Protein AF-A0A1Z9F746-F1 (afdb_monomer_lite)

Structure (mmCIF, N/CA/C/O backbone):
data_AF-A0A1Z9F746-F1
#
_entry.id   AF-A0A1Z9F7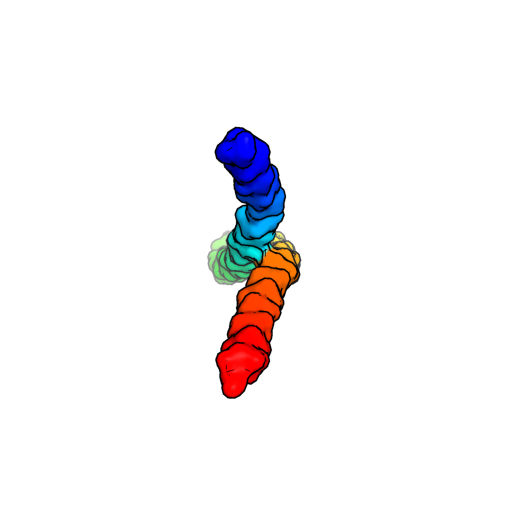46-F1
#
loop_
_atom_site.group_PDB
_atom_site.id
_atom_site.type_symbol
_atom_site.label_atom_id
_atom_site.label_alt_id
_atom_site.label_comp_id
_atom_site.label_asym_id
_atom_site.label_entity_id
_atom_site.label_seq_id
_atom_site.pdbx_PDB_ins_code
_atom_site.Cartn_x
_atom_site.Cartn_y
_atom_site.Cartn_z
_atom_site.occupancy
_atom_site.B_iso_or_equiv
_atom_site.auth_seq_id
_atom_site.auth_comp_id
_atom_site.auth_asym_id
_atom_site.auth_atom_id
_atom_site.pdbx_PDB_model_num
ATOM 1 N N . MET A 1 1 ? -19.477 13.658 43.060 1.00 53.81 1 MET A N 1
ATOM 2 C CA . MET A 1 1 ? -20.167 12.683 42.187 1.00 53.81 1 MET A CA 1
ATOM 3 C C . MET A 1 1 ? -20.051 13.056 40.712 1.00 53.81 1 MET A C 1
ATOM 5 O O . MET A 1 1 ? -19.664 12.184 39.952 1.00 53.81 1 MET A O 1
ATOM 9 N N . GLU A 1 2 ? -20.277 14.311 40.293 1.00 56.12 2 GLU A N 1
ATOM 10 C CA . GLU A 1 2 ? -20.017 14.731 38.893 1.00 56.12 2 GLU A CA 1
ATOM 11 C C . GLU A 1 2 ? -18.544 14.576 38.469 1.00 56.12 2 GLU A C 1
ATOM 13 O O . GLU A 1 2 ? -18.271 14.105 37.370 1.00 56.12 2 GLU A O 1
ATOM 18 N N . SER A 1 3 ? -17.592 14.851 39.365 1.00 72.56 3 SER A N 1
ATOM 19 C CA . SER A 1 3 ? -16.154 14.730 39.078 1.00 72.56 3 SER A CA 1
ATOM 20 C C . SER A 1 3 ? -15.679 13.293 38.831 1.00 72.56 3 SER A C 1
ATOM 22 O O . SER A 1 3 ? -14.884 13.057 37.929 1.00 72.56 3 SER A O 1
ATOM 24 N N . GLU A 1 4 ? -16.161 12.313 39.599 1.00 77.25 4 GLU A N 1
ATOM 25 C CA . GLU A 1 4 ? -15.785 10.902 3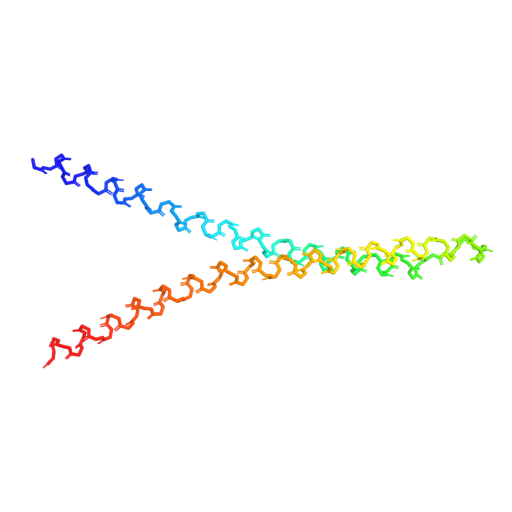9.412 1.00 77.25 4 GLU A CA 1
ATOM 26 C C . GLU A 1 4 ? -16.344 10.335 38.106 1.00 77.25 4 GLU A C 1
ATOM 28 O O . GLU A 1 4 ? -15.674 9.557 37.428 1.00 77.25 4 GLU A O 1
ATOM 33 N N . PHE A 1 5 ? -17.548 10.766 37.720 1.00 75.50 5 PHE A N 1
ATOM 34 C CA . PHE A 1 5 ? -18.155 10.377 36.455 1.00 75.50 5 PHE A CA 1
ATOM 35 C C . PHE A 1 5 ? -17.407 10.984 35.260 1.00 75.50 5 PHE A C 1
ATOM 37 O O . PHE A 1 5 ? -17.113 10.272 34.300 1.00 75.50 5 PHE A O 1
ATOM 44 N N . GLU A 1 6 ? -17.025 12.263 35.324 1.00 82.19 6 GLU A N 1
ATOM 45 C CA . GLU A 1 6 ? -16.202 12.892 34.283 1.00 82.19 6 GLU A CA 1
ATOM 46 C C . GLU A 1 6 ? -14.826 12.231 34.143 1.00 82.19 6 GLU A C 1
ATOM 48 O O . GLU A 1 6 ? -14.368 12.006 33.020 1.00 82.19 6 GLU A O 1
ATOM 53 N N . ILE A 1 7 ? -14.193 11.855 35.259 1.00 84.88 7 ILE A N 1
ATOM 54 C CA . ILE A 1 7 ? -12.918 11.127 35.260 1.00 84.88 7 ILE A CA 1
ATOM 55 C C . ILE A 1 7 ? -13.086 9.745 34.613 1.00 84.88 7 ILE A C 1
ATOM 57 O O . ILE A 1 7 ? -12.301 9.384 33.736 1.00 84.88 7 ILE A O 1
ATOM 61 N N . ALA A 1 8 ? -14.137 8.999 34.965 1.00 79.06 8 ALA A N 1
ATOM 62 C CA . ALA A 1 8 ? -14.418 7.690 34.374 1.00 79.06 8 ALA A CA 1
ATOM 63 C C . ALA A 1 8 ? -14.712 7.781 32.864 1.00 79.06 8 ALA A C 1
ATOM 65 O O . ALA A 1 8 ? -14.227 6.964 32.077 1.00 79.06 8 ALA A O 1
ATOM 66 N N . VAL A 1 9 ? -15.455 8.802 32.424 1.00 78.12 9 VAL A N 1
ATOM 67 C CA . VAL A 1 9 ? -15.724 9.052 30.999 1.00 78.12 9 VAL A CA 1
ATOM 68 C C . VAL A 1 9 ? -14.445 9.442 30.256 1.00 78.12 9 VAL A C 1
ATOM 70 O O . VAL A 1 9 ? -14.209 8.945 29.152 1.00 78.12 9 VAL A O 1
ATOM 73 N N . GLN A 1 10 ? -13.585 10.278 30.846 1.00 79.75 10 GLN A N 1
ATOM 74 C CA . GLN A 1 10 ? -12.281 10.606 30.265 1.00 79.75 10 GLN A CA 1
ATOM 75 C C . GLN A 1 10 ? -11.358 9.386 30.183 1.00 79.75 10 GLN A C 1
ATOM 77 O O . GLN A 1 10 ? -10.656 9.233 29.184 1.00 79.75 10 GLN A O 1
ATOM 82 N N . GLU A 1 11 ? -11.392 8.484 31.165 1.00 75.88 11 GLU A N 1
ATOM 83 C CA . GLU A 1 11 ? -10.607 7.247 31.151 1.00 75.88 11 GLU A CA 1
ATOM 84 C C . GLU A 1 11 ? -11.085 6.270 30.062 1.00 75.88 11 GLU A C 1
ATOM 86 O O . GLU A 1 11 ? -10.282 5.656 29.357 1.00 75.88 11 GLU A O 1
ATOM 91 N N . ILE A 1 12 ? -12.399 6.155 29.849 1.00 68.25 12 ILE A N 1
ATOM 92 C CA . ILE A 1 12 ? -12.959 5.344 28.755 1.00 68.25 12 ILE A CA 1
ATOM 93 C C . ILE A 1 12 ? -12.617 5.967 27.394 1.00 68.25 12 ILE A C 1
ATOM 95 O O . ILE A 1 12 ? -12.240 5.266 26.445 1.00 68.25 12 ILE A O 1
ATOM 99 N N . LYS A 1 13 ? -12.699 7.297 27.288 1.00 64.50 13 LYS A N 1
ATOM 100 C CA . LYS A 1 13 ? -12.355 8.030 26.066 1.00 64.50 13 LYS A CA 1
ATOM 101 C C . LYS A 1 13 ? -10.860 7.930 25.748 1.00 64.50 13 LYS A C 1
ATOM 103 O O . LYS A 1 13 ? -10.510 7.766 24.584 1.00 64.50 13 LYS A O 1
ATOM 108 N N . SER A 1 14 ? -9.984 7.935 26.754 1.00 59.97 14 SER A N 1
ATOM 109 C CA . SER A 1 14 ? -8.541 7.738 26.563 1.00 59.97 14 SER A CA 1
ATOM 110 C C . SER A 1 14 ? -8.200 6.289 26.183 1.00 59.97 14 SER A C 1
ATOM 112 O O . SER A 1 14 ? -7.375 6.063 25.296 1.00 59.97 14 SER A O 1
ATOM 114 N N . LYS A 1 15 ? -8.917 5.294 26.729 1.00 59.41 15 LYS A N 1
ATOM 115 C CA . LYS A 1 15 ? -8.814 3.879 26.309 1.00 59.41 15 LYS A CA 1
ATOM 116 C C . LYS A 1 15 ? -9.340 3.617 24.888 1.00 59.41 15 LYS A C 1
ATOM 118 O O . LYS A 1 15 ? -8.920 2.651 24.245 1.00 59.41 15 LYS A O 1
ATOM 123 N N . THR A 1 16 ? -10.178 4.504 24.345 1.00 58.06 16 THR A N 1
ATOM 124 C CA . THR A 1 16 ? -10.665 4.460 22.948 1.00 58.06 16 THR A CA 1
ATOM 125 C C . THR A 1 16 ? -9.566 4.774 21.911 1.00 58.06 16 THR A C 1
ATOM 127 O O . THR A 1 16 ? -9.772 4.570 20.715 1.00 58.06 16 THR A O 1
ATOM 130 N N . GLY A 1 17 ? -8.355 5.159 22.334 1.00 57.53 17 GLY A N 1
ATOM 131 C CA . GLY A 1 17 ? -7.210 5.383 21.437 1.00 57.53 17 GLY A CA 1
ATOM 132 C C . GLY A 1 17 ? -6.752 4.151 20.638 1.00 57.53 17 GLY A C 1
ATOM 133 O O . GLY A 1 17 ? -6.106 4.294 19.600 1.00 57.53 17 GLY A O 1
ATOM 134 N N . SER A 1 18 ? -7.118 2.930 21.053 1.00 61.31 18 SER A N 1
ATOM 135 C CA . SER A 1 18 ? -6.826 1.714 20.269 1.00 61.31 18 SER A CA 1
ATOM 136 C C . SER A 1 18 ? -7.505 1.719 18.893 1.00 61.31 18 SER A C 1
ATOM 138 O O . SER A 1 18 ? -6.919 1.262 17.916 1.00 61.31 18 SER A O 1
ATOM 140 N N . ASN A 1 19 ? -8.698 2.312 18.792 1.00 68.44 19 ASN A N 1
ATOM 141 C CA . ASN A 1 19 ? -9.489 2.327 17.562 1.00 68.44 19 ASN A CA 1
ATOM 142 C C . ASN A 1 19 ? -8.896 3.274 16.501 1.00 68.44 19 ASN A C 1
ATOM 144 O O . ASN A 1 19 ? -8.980 3.013 15.303 1.00 68.44 19 ASN A O 1
ATOM 148 N N . GLU A 1 20 ? -8.268 4.366 16.941 1.00 77.94 20 GLU A N 1
ATOM 149 C CA . GLU A 1 20 ? -7.593 5.315 16.054 1.00 77.94 20 GLU A CA 1
ATOM 150 C C . GLU A 1 20 ? -6.280 4.739 15.515 1.00 77.94 20 GLU A C 1
ATOM 152 O O . GLU A 1 20 ? -6.001 4.840 14.321 1.00 77.94 20 GLU A O 1
ATOM 157 N N . ARG A 1 21 ? -5.524 4.031 16.362 1.00 80.88 21 ARG A N 1
ATOM 158 C CA . ARG A 1 21 ? -4.302 3.332 15.944 1.00 80.88 21 ARG A CA 1
ATOM 159 C C . ARG A 1 21 ? -4.589 2.228 14.926 1.00 80.88 21 ARG A C 1
ATOM 161 O O . ARG A 1 21 ? -3.902 2.172 13.911 1.00 80.88 21 ARG A O 1
ATOM 168 N N . ASP A 1 22 ? -5.623 1.412 15.146 1.00 84.69 22 ASP A N 1
ATOM 169 C CA . ASP A 1 22 ? -6.050 0.371 14.195 1.00 84.69 22 ASP A CA 1
ATOM 170 C C . ASP A 1 22 ? -6.355 0.971 12.807 1.00 84.69 22 ASP A C 1
ATOM 172 O O . ASP A 1 22 ? -5.938 0.434 11.779 1.00 84.69 22 ASP A O 1
ATOM 176 N N . ARG A 1 23 ? -7.023 2.132 12.774 1.00 85.88 23 ARG A N 1
ATOM 177 C CA . ARG A 1 23 ? -7.347 2.858 11.537 1.00 85.88 23 ARG A CA 1
ATOM 178 C C . ARG A 1 23 ? -6.110 3.406 10.827 1.00 85.88 23 ARG A C 1
ATOM 180 O O . ARG A 1 23 ? -6.046 3.373 9.601 1.00 85.88 23 ARG A O 1
ATOM 187 N N . ILE A 1 24 ? -5.135 3.915 11.577 1.00 90.56 24 ILE A N 1
ATOM 188 C CA . ILE A 1 24 ? -3.874 4.400 11.006 1.00 90.56 24 ILE A CA 1
ATOM 189 C C . ILE A 1 24 ? -3.139 3.246 10.316 1.00 90.56 24 ILE A C 1
ATOM 191 O O . ILE A 1 24 ? -2.716 3.399 9.172 1.00 90.56 24 ILE A O 1
ATOM 195 N N . TYR A 1 25 ? -3.039 2.078 10.957 1.00 91.25 25 TYR A N 1
ATOM 196 C CA . TYR A 1 25 ? -2.386 0.918 10.344 1.00 91.25 25 TYR A CA 1
ATOM 197 C C . TYR A 1 25 ? -3.148 0.367 9.132 1.00 91.25 25 TYR A C 1
ATOM 199 O O . TYR A 1 25 ? -2.511 -0.068 8.174 1.00 91.25 25 TYR A O 1
ATOM 207 N N . GLU A 1 26 ? -4.483 0.432 9.129 1.00 93.06 26 GLU A N 1
ATOM 208 C CA . GLU A 1 26 ? -5.304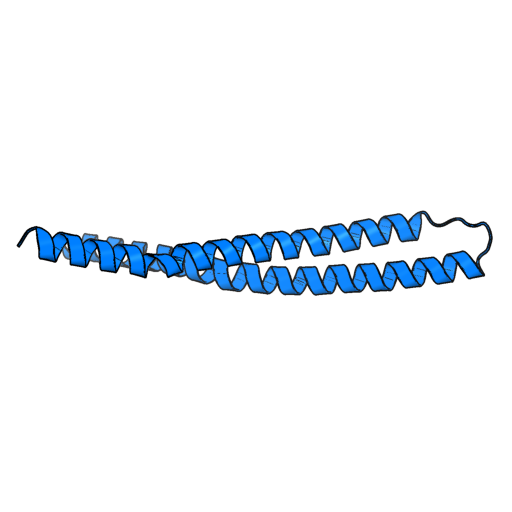 0.125 7.950 1.00 93.06 26 GLU A CA 1
ATOM 209 C C . GLU A 1 26 ? -4.914 1.025 6.761 1.00 93.06 26 GLU A C 1
ATOM 211 O O . GLU A 1 26 ? -4.601 0.526 5.680 1.00 93.06 26 GLU A O 1
ATOM 216 N N . ILE A 1 27 ? -4.863 2.346 6.968 1.00 94.44 27 ILE A N 1
ATOM 217 C CA . ILE A 1 27 ? -4.522 3.316 5.914 1.00 94.44 27 ILE A CA 1
ATOM 218 C C . ILE A 1 27 ? -3.075 3.141 5.448 1.00 94.44 27 ILE A C 1
ATOM 220 O O . ILE A 1 27 ? -2.821 3.139 4.246 1.00 94.44 27 ILE A O 1
ATOM 224 N N . ILE A 1 28 ? -2.132 2.957 6.375 1.00 95.81 28 ILE A N 1
ATOM 225 C CA . ILE A 1 28 ? -0.726 2.706 6.035 1.00 95.81 28 ILE A CA 1
ATOM 226 C C . ILE A 1 28 ? -0.607 1.433 5.194 1.00 95.81 28 ILE A C 1
ATOM 228 O O . ILE A 1 28 ? 0.045 1.460 4.154 1.00 95.81 28 ILE A O 1
ATOM 232 N N . GLY A 1 29 ? -1.263 0.340 5.594 1.00 94.75 29 GLY A N 1
ATOM 233 C CA . GLY A 1 29 ? -1.270 -0.906 4.826 1.00 94.75 29 GLY A CA 1
ATOM 234 C C . GLY A 1 29 ? -1.812 -0.709 3.412 1.00 94.75 29 GLY A C 1
ATOM 235 O O . GLY A 1 29 ? -1.213 -1.184 2.451 1.00 94.75 29 GLY A O 1
ATOM 236 N N . LEU A 1 30 ? -2.891 0.065 3.272 1.00 96.56 30 LEU A N 1
ATOM 237 C CA . LEU A 1 30 ? -3.476 0.404 1.976 1.00 96.56 30 LEU A CA 1
ATOM 238 C C . LEU A 1 30 ? -2.511 1.230 1.110 1.00 96.56 30 LEU A C 1
ATOM 240 O O . LEU A 1 30 ? -2.322 0.920 -0.064 1.00 96.56 30 LEU A O 1
ATOM 244 N N . ILE A 1 31 ? -1.857 2.242 1.683 1.00 97.88 31 ILE A N 1
ATOM 245 C CA . ILE A 1 31 ? -0.861 3.058 0.974 1.00 97.88 31 ILE A CA 1
ATOM 246 C C . ILE A 1 31 ? 0.318 2.193 0.520 1.00 97.88 31 ILE A C 1
ATOM 248 O O . ILE A 1 31 ? 0.749 2.315 -0.622 1.00 97.88 31 ILE A O 1
ATOM 252 N N . VAL A 1 32 ? 0.819 1.298 1.373 1.00 97.62 32 VAL A N 1
ATOM 253 C CA . VAL A 1 32 ? 1.928 0.392 1.031 1.00 97.62 32 VAL A CA 1
ATOM 254 C C . VAL A 1 32 ? 1.515 -0.601 -0.061 1.00 97.62 32 VAL A C 1
ATOM 256 O O . VAL A 1 32 ? 2.279 -0.818 -1.000 1.00 97.62 32 VAL A O 1
ATOM 259 N N . LEU A 1 33 ? 0.298 -1.154 0.012 1.00 97.44 33 LEU A N 1
ATOM 260 C CA . LEU A 1 33 ? -0.267 -2.056 -0.997 1.00 97.44 33 LEU A CA 1
ATOM 261 C C . LEU A 1 33 ? -0.261 -1.402 -2.384 1.00 97.44 33 LEU A C 1
ATOM 263 O O . LEU A 1 33 ? 0.330 -1.937 -3.327 1.00 97.44 33 LEU A O 1
ATOM 267 N N . PHE A 1 34 ? -0.902 -0.238 -2.502 1.00 98.12 34 PHE A N 1
ATOM 268 C CA . PHE A 1 34 ? -1.013 0.461 -3.780 1.00 98.12 34 PHE A CA 1
ATOM 269 C C . PHE A 1 34 ? 0.313 1.085 -4.211 1.00 98.12 34 PHE A C 1
ATOM 271 O O . PHE A 1 34 ? 0.641 1.042 -5.392 1.00 98.12 34 PHE A O 1
ATOM 278 N N . GLY A 1 35 ? 1.112 1.594 -3.274 1.00 97.75 35 GLY A N 1
ATOM 279 C CA . GLY A 1 35 ? 2.444 2.124 -3.549 1.00 97.75 35 GLY A CA 1
ATOM 280 C C . GLY A 1 35 ? 3.372 1.071 -4.153 1.00 97.75 35 GLY A C 1
ATOM 281 O O . GLY A 1 35 ? 4.006 1.332 -5.173 1.00 97.75 35 GLY A O 1
ATOM 282 N N . GLY A 1 36 ? 3.394 -0.143 -3.592 1.00 96.75 36 GLY A N 1
ATOM 283 C CA . GLY A 1 36 ? 4.159 -1.263 -4.145 1.00 96.75 36 GLY A CA 1
ATOM 284 C C . GLY A 1 36 ? 3.677 -1.680 -5.539 1.00 96.75 36 GLY A C 1
ATOM 285 O O . GLY A 1 36 ? 4.493 -1.873 -6.440 1.00 96.75 36 GLY A O 1
ATOM 286 N N . ALA A 1 37 ? 2.358 -1.743 -5.750 1.00 97.69 37 ALA A N 1
ATOM 287 C CA . ALA A 1 37 ? 1.777 -2.087 -7.050 1.00 97.69 37 ALA A CA 1
ATOM 288 C C . ALA A 1 37 ? 2.096 -1.039 -8.131 1.00 97.69 37 ALA A C 1
ATOM 290 O O . ALA A 1 37 ? 2.478 -1.393 -9.246 1.00 97.69 37 ALA A O 1
ATOM 291 N N . ILE A 1 38 ? 1.988 0.251 -7.795 1.00 97.94 38 ILE A N 1
ATOM 292 C CA . ILE A 1 38 ? 2.348 1.356 -8.692 1.00 97.94 38 ILE A CA 1
ATOM 293 C C . ILE A 1 38 ? 3.844 1.309 -9.006 1.00 97.94 38 ILE A C 1
ATOM 295 O O . ILE A 1 38 ? 4.218 1.423 -10.169 1.00 97.94 38 ILE A O 1
ATOM 299 N N . CYS A 1 39 ? 4.696 1.091 -8.002 1.00 96.88 39 CYS A N 1
ATOM 300 C CA . CYS A 1 39 ? 6.138 0.965 -8.198 1.00 96.88 39 CYS A CA 1
ATOM 301 C C . CYS A 1 39 ? 6.480 -0.173 -9.174 1.00 96.88 39 CYS A C 1
ATOM 303 O O . CYS A 1 39 ? 7.262 0.035 -10.100 1.00 96.88 39 CYS A O 1
ATOM 305 N N . ALA A 1 40 ? 5.831 -1.334 -9.038 1.00 96.25 40 ALA A N 1
ATOM 306 C CA . ALA A 1 40 ? 6.023 -2.456 -9.953 1.00 96.25 40 ALA A CA 1
ATOM 307 C C . ALA A 1 40 ? 5.573 -2.146 -11.390 1.00 96.25 40 ALA A C 1
ATOM 309 O O . ALA A 1 40 ? 6.278 -2.482 -12.342 1.00 96.25 40 ALA A O 1
ATOM 310 N N . LEU A 1 41 ? 4.433 -1.469 -11.559 1.00 96.62 41 LEU A N 1
ATOM 311 C CA . LEU A 1 41 ? 3.955 -1.044 -12.879 1.00 96.62 41 LEU A CA 1
ATOM 312 C C . LEU A 1 41 ? 4.894 -0.029 -13.532 1.00 96.62 41 LEU A C 1
ATOM 314 O O . LEU A 1 41 ? 5.200 -0.155 -14.715 1.00 96.62 41 LEU A O 1
ATOM 318 N N . VAL A 1 42 ? 5.370 0.957 -12.770 1.00 96.88 42 VAL A N 1
ATOM 319 C CA . VAL A 1 42 ? 6.333 1.946 -13.268 1.00 96.88 42 VAL A CA 1
ATOM 320 C C . VAL A 1 42 ? 7.618 1.251 -13.707 1.00 96.88 42 VAL A C 1
ATOM 322 O O . VAL A 1 42 ? 8.071 1.492 -14.821 1.00 96.88 42 VAL A O 1
ATOM 325 N N . ALA A 1 43 ? 8.160 0.343 -12.892 1.00 95.31 43 ALA A N 1
ATOM 326 C CA . ALA A 1 43 ? 9.354 -0.420 -13.245 1.00 95.31 43 ALA A CA 1
ATOM 327 C C . ALA A 1 43 ? 9.163 -1.222 -14.545 1.00 95.31 43 ALA A C 1
ATOM 329 O O . ALA A 1 43 ? 10.038 -1.198 -15.405 1.00 95.31 43 ALA A O 1
ATOM 330 N N . TYR A 1 44 ? 8.001 -1.857 -14.740 1.00 94.06 44 TYR A N 1
ATOM 331 C CA . TYR A 1 44 ? 7.681 -2.570 -15.981 1.00 94.06 44 TYR A CA 1
ATOM 332 C C . TYR A 1 44 ? 7.681 -1.654 -17.214 1.00 94.06 44 TYR A C 1
ATOM 334 O O . TYR A 1 44 ? 8.302 -1.980 -18.227 1.00 94.06 44 TYR A O 1
ATOM 342 N N . PHE A 1 45 ? 7.018 -0.496 -17.138 1.00 95.25 45 PHE A N 1
ATOM 343 C CA . PHE A 1 45 ? 6.982 0.446 -18.260 1.00 95.25 45 PHE A CA 1
ATOM 344 C C . PHE A 1 45 ? 8.362 1.032 -18.567 1.00 95.25 45 PHE A C 1
ATOM 346 O O . PHE A 1 45 ? 8.724 1.143 -19.737 1.00 95.25 45 PHE A O 1
ATOM 353 N N . VAL A 1 46 ? 9.143 1.363 -17.535 1.00 93.88 46 VAL A N 1
ATOM 354 C CA . VAL A 1 46 ? 10.509 1.876 -17.704 1.00 93.88 46 VAL A CA 1
ATOM 355 C C . VAL A 1 46 ? 11.398 0.809 -18.344 1.00 93.88 46 VAL A C 1
ATOM 357 O O . VAL A 1 46 ? 12.036 1.097 -19.355 1.00 93.88 46 VAL A O 1
ATOM 360 N N . ALA A 1 47 ? 11.353 -0.435 -17.858 1.00 91.88 47 ALA A N 1
ATOM 361 C CA . ALA A 1 47 ? 12.085 -1.563 -18.438 1.00 91.88 47 ALA A CA 1
ATOM 362 C C . ALA A 1 47 ? 11.761 -1.796 -19.922 1.00 91.88 47 ALA A C 1
ATOM 364 O O . ALA A 1 47 ? 12.643 -2.173 -20.691 1.00 91.88 47 ALA A O 1
ATOM 365 N N . GLY A 1 48 ? 10.501 -1.591 -20.322 1.00 88.50 48 GLY A N 1
ATOM 366 C CA . GLY A 1 48 ? 10.053 -1.725 -21.710 1.00 88.50 48 GLY A CA 1
ATOM 367 C C . GLY A 1 48 ? 10.435 -0.551 -22.616 1.00 88.50 48 GLY A C 1
ATOM 368 O O . GLY A 1 48 ? 10.427 -0.701 -23.834 1.00 88.50 48 GLY A O 1
ATOM 369 N N . SER A 1 49 ? 10.764 0.608 -22.040 1.00 90.31 49 SER A N 1
ATOM 370 C CA . SER A 1 49 ? 11.169 1.807 -22.787 1.00 90.31 49 SER A CA 1
ATOM 371 C C . SER A 1 49 ? 12.673 1.895 -23.069 1.00 90.31 49 SER A C 1
ATOM 373 O O . SER A 1 49 ? 13.088 2.789 -23.809 1.00 90.31 49 SER A O 1
ATOM 375 N N . GLN A 1 50 ? 13.479 0.982 -22.512 1.00 88.25 50 GLN A N 1
ATOM 376 C CA . GLN A 1 50 ? 14.932 0.998 -22.691 1.00 88.25 50 GLN A CA 1
ATOM 377 C C . GLN A 1 50 ? 15.315 0.747 -24.151 1.00 88.25 50 GLN A C 1
ATOM 379 O O . GLN A 1 50 ? 14.872 -0.214 -24.779 1.00 88.25 50 GLN A O 1
ATOM 384 N N . ASN A 1 51 ? 16.138 1.648 -24.686 1.00 86.88 51 ASN A N 1
ATOM 385 C CA . ASN A 1 51 ? 16.645 1.594 -26.051 1.00 86.88 51 ASN A CA 1
ATOM 386 C C . ASN A 1 51 ? 17.948 2.400 -26.145 1.00 86.88 51 ASN A C 1
ATOM 388 O O . ASN A 1 51 ? 17.974 3.518 -26.664 1.00 86.88 51 ASN A O 1
ATOM 392 N N . SER A 1 52 ? 19.032 1.850 -25.598 1.00 84.94 52 SER A N 1
ATOM 393 C CA . SER A 1 52 ? 20.362 2.470 -25.649 1.00 84.94 52 SER A CA 1
ATOM 394 C C . SER A 1 52 ? 21.089 2.226 -26.979 1.00 84.94 52 SER A C 1
ATOM 396 O O . SER A 1 52 ? 22.139 2.818 -27.232 1.00 84.94 52 SER A O 1
ATOM 398 N N . GLY A 1 53 ? 20.559 1.346 -27.840 1.00 87.31 53 GLY A N 1
ATOM 399 C CA . GLY A 1 53 ? 21.220 0.899 -29.071 1.00 87.31 53 GLY A CA 1
ATOM 400 C C . GLY A 1 53 ? 22.342 -0.120 -28.831 1.00 87.31 53 GLY A C 1
ATOM 401 O O . GLY A 1 53 ? 22.983 -0.563 -29.785 1.00 87.31 53 GLY A O 1
ATOM 402 N N . ASN A 1 54 ? 22.571 -0.519 -27.576 1.00 91.06 54 ASN A N 1
ATOM 403 C CA . ASN A 1 54 ? 23.502 -1.567 -27.189 1.00 91.06 54 ASN A CA 1
ATOM 404 C C . ASN A 1 54 ? 22.772 -2.639 -26.374 1.00 91.06 54 ASN A C 1
ATOM 406 O O . ASN A 1 54 ? 22.475 -2.454 -25.194 1.00 91.06 54 ASN A O 1
ATOM 410 N N . ALA A 1 55 ? 22.598 -3.813 -26.981 1.00 88.06 55 ALA A N 1
ATOM 411 C CA . ALA A 1 55 ? 21.888 -4.926 -26.365 1.00 88.06 55 ALA A CA 1
ATOM 412 C C . ALA A 1 55 ? 22.474 -5.359 -25.008 1.00 88.06 55 ALA A C 1
ATOM 414 O O . ALA A 1 55 ? 21.728 -5.800 -24.140 1.00 88.06 55 ALA A O 1
ATOM 415 N N . ALA A 1 56 ? 23.790 -5.255 -24.790 1.00 90.12 56 ALA A N 1
ATOM 416 C CA . ALA A 1 56 ? 24.386 -5.637 -23.508 1.00 90.12 56 ALA A CA 1
ATOM 417 C C . ALA A 1 56 ? 23.967 -4.688 -22.371 1.00 90.12 56 ALA A C 1
ATOM 419 O O . ALA A 1 56 ? 23.732 -5.142 -21.253 1.00 90.12 56 ALA A O 1
ATOM 420 N N . ILE A 1 57 ? 23.845 -3.392 -22.673 1.00 90.25 57 ILE A N 1
ATOM 421 C CA . ILE A 1 57 ? 23.402 -2.367 -21.719 1.00 90.25 57 ILE A CA 1
ATOM 422 C C . ILE A 1 57 ? 21.897 -2.506 -21.479 1.00 90.25 57 ILE A C 1
ATOM 424 O O . ILE A 1 57 ? 21.477 -2.584 -20.328 1.00 90.25 57 ILE A O 1
ATOM 428 N N . ASP A 1 58 ? 21.108 -2.659 -22.546 1.00 89.25 58 ASP A N 1
ATOM 429 C CA . ASP A 1 58 ? 19.650 -2.807 -22.447 1.00 89.25 58 ASP A CA 1
ATOM 430 C C . ASP A 1 58 ? 19.256 -4.016 -21.579 1.00 89.25 58 ASP A C 1
ATOM 432 O O . ASP A 1 58 ? 18.358 -3.925 -20.744 1.00 89.25 58 ASP A O 1
ATOM 436 N N . ASN A 1 59 ? 19.961 -5.147 -21.719 1.00 89.69 59 ASN A N 1
ATOM 437 C CA . ASN A 1 59 ? 19.719 -6.334 -20.894 1.00 89.69 59 ASN A CA 1
ATOM 438 C C . ASN A 1 59 ? 20.058 -6.111 -19.413 1.00 89.69 59 ASN A C 1
ATOM 440 O O . ASN A 1 59 ? 19.360 -6.632 -18.542 1.00 89.69 59 ASN A O 1
ATOM 444 N N . LEU A 1 60 ? 21.132 -5.374 -19.114 1.00 91.88 60 LEU A N 1
ATOM 445 C CA . LEU A 1 60 ? 21.505 -5.067 -17.735 1.00 91.88 60 LEU A CA 1
ATOM 446 C C . LEU A 1 60 ? 20.424 -4.210 -17.068 1.00 91.88 60 LEU A C 1
ATOM 448 O O . LEU A 1 60 ? 19.895 -4.601 -16.029 1.00 91.88 60 LEU A O 1
ATOM 452 N N . GLU A 1 61 ? 20.041 -3.104 -17.704 1.00 91.69 61 GLU A N 1
ATOM 453 C CA . GLU A 1 61 ? 19.022 -2.194 -17.179 1.00 91.69 61 GLU A CA 1
ATOM 454 C C . GLU A 1 61 ? 17.660 -2.890 -17.039 1.00 91.69 61 GLU A C 1
ATOM 456 O O . GLU A 1 61 ? 16.962 -2.714 -16.040 1.00 91.69 61 GLU A O 1
ATOM 461 N N . HIS A 1 62 ? 17.287 -3.744 -17.997 1.00 92.00 62 HIS A N 1
ATOM 462 C CA . HIS A 1 62 ? 16.051 -4.521 -17.915 1.00 92.00 62 HIS A CA 1
ATOM 463 C C . HIS A 1 62 ? 16.021 -5.438 -16.682 1.00 92.00 62 HIS A C 1
ATOM 465 O O . HIS A 1 62 ? 15.000 -5.524 -15.996 1.00 92.00 62 HIS A O 1
ATOM 471 N N . ASN A 1 63 ? 17.143 -6.091 -16.358 1.00 93.56 63 ASN A N 1
ATOM 472 C CA . ASN A 1 63 ? 17.248 -6.950 -15.177 1.00 93.56 63 ASN A CA 1
ATOM 473 C C . ASN A 1 63 ? 17.153 -6.156 -13.865 1.00 93.56 63 ASN A C 1
ATOM 475 O O . ASN A 1 63 ? 16.519 -6.615 -12.914 1.00 93.56 63 ASN A O 1
ATOM 479 N N . GLU A 1 64 ? 17.741 -4.961 -13.805 1.00 94.50 64 GLU A N 1
ATOM 480 C CA . GLU A 1 64 ? 17.637 -4.081 -12.634 1.00 94.50 64 GLU A CA 1
ATOM 481 C C . GLU A 1 64 ? 16.184 -3.660 -12.381 1.00 94.50 64 GLU A C 1
ATOM 483 O O . GLU A 1 64 ? 15.677 -3.780 -11.260 1.00 94.50 64 GLU A O 1
ATOM 488 N N . HIS A 1 65 ? 15.470 -3.260 -13.436 1.00 94.56 65 HIS A N 1
ATOM 489 C CA . HIS A 1 65 ? 14.048 -2.927 -13.336 1.00 94.56 65 HIS A CA 1
ATOM 490 C C . HIS A 1 65 ? 13.181 -4.143 -12.998 1.00 94.56 65 HIS A C 1
ATOM 492 O O . HIS A 1 65 ? 12.199 -4.004 -12.269 1.00 94.56 65 HIS A O 1
ATOM 498 N N . ALA A 1 66 ? 13.545 -5.345 -13.452 1.00 94.25 66 ALA A N 1
ATOM 499 C CA . ALA A 1 66 ? 12.851 -6.574 -13.072 1.00 94.25 66 ALA A CA 1
ATOM 500 C C . ALA A 1 66 ? 12.969 -6.860 -11.563 1.00 94.25 66 ALA A C 1
ATOM 502 O O . ALA A 1 66 ? 11.982 -7.231 -10.922 1.00 94.25 66 ALA A O 1
ATOM 503 N N . ILE A 1 67 ? 14.146 -6.631 -10.969 1.00 95.88 67 ILE A N 1
ATOM 504 C CA . ILE A 1 67 ? 14.352 -6.754 -9.517 1.00 95.88 67 ILE A CA 1
ATOM 505 C C . ILE A 1 67 ? 13.518 -5.706 -8.766 1.00 95.88 67 ILE A C 1
ATOM 507 O O . ILE A 1 67 ? 12.852 -6.044 -7.783 1.00 95.88 67 ILE A O 1
ATOM 511 N N . LEU A 1 68 ? 13.493 -4.457 -9.246 1.00 95.88 68 LEU A N 1
ATOM 512 C CA . LEU A 1 68 ? 12.650 -3.398 -8.676 1.00 95.88 68 LEU A CA 1
ATOM 513 C C . LEU A 1 68 ? 11.158 -3.748 -8.752 1.00 95.88 68 LEU A C 1
ATOM 515 O O . LEU A 1 68 ? 10.434 -3.565 -7.771 1.00 95.88 68 LEU A O 1
ATOM 519 N N . ALA A 1 69 ? 10.701 -4.308 -9.873 1.00 95.88 69 ALA A N 1
ATOM 520 C CA . ALA A 1 69 ? 9.320 -4.746 -10.036 1.00 95.88 69 ALA A CA 1
ATOM 521 C C . ALA A 1 69 ? 8.960 -5.863 -9.047 1.00 95.88 69 ALA A C 1
ATOM 523 O O . ALA A 1 69 ? 7.923 -5.795 -8.384 1.00 95.88 69 ALA A O 1
ATOM 524 N N . LEU A 1 70 ? 9.840 -6.856 -8.886 1.00 97.50 70 LEU A N 1
ATOM 525 C CA . LEU A 1 70 ? 9.652 -7.942 -7.924 1.00 97.50 70 LEU A CA 1
ATOM 526 C C . LEU A 1 70 ? 9.586 -7.419 -6.484 1.00 97.50 70 LEU A C 1
ATOM 528 O O . LEU A 1 70 ? 8.726 -7.839 -5.707 1.00 97.50 70 LEU A O 1
ATOM 532 N N . PHE A 1 71 ? 10.455 -6.469 -6.135 1.00 97.50 71 PHE A N 1
ATOM 533 C CA . PHE A 1 71 ? 10.433 -5.813 -4.832 1.00 97.50 71 PHE A CA 1
ATOM 534 C C . PHE A 1 71 ? 9.129 -5.030 -4.604 1.00 97.50 71 PHE A C 1
ATOM 536 O O . PHE A 1 71 ? 8.525 -5.129 -3.531 1.00 97.50 71 PHE A O 1
ATOM 543 N N . GLY A 1 72 ? 8.651 -4.301 -5.617 1.00 97.31 72 GLY A N 1
ATOM 544 C CA . GLY A 1 72 ? 7.363 -3.605 -5.584 1.00 97.31 72 GLY A CA 1
ATOM 545 C C . GLY A 1 72 ? 6.189 -4.557 -5.339 1.00 97.31 72 GLY A C 1
ATOM 546 O O . GLY A 1 72 ? 5.356 -4.298 -4.467 1.00 97.31 72 GLY A O 1
ATOM 547 N N . ILE A 1 73 ? 6.166 -5.707 -6.020 1.00 98.00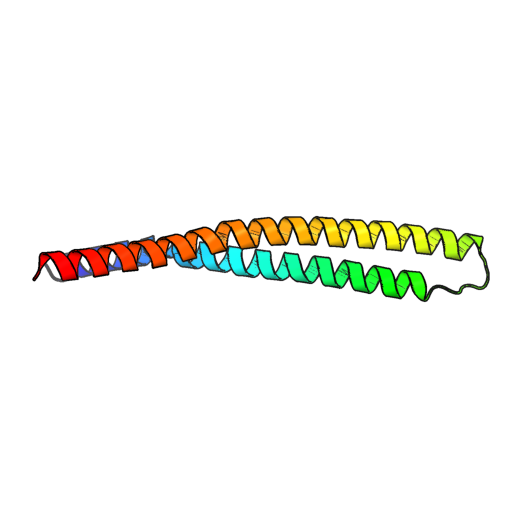 73 ILE A N 1
ATOM 548 C CA . ILE A 1 73 ? 5.156 -6.759 -5.818 1.00 98.00 73 ILE A CA 1
ATOM 549 C C . ILE A 1 73 ? 5.225 -7.317 -4.393 1.00 98.00 73 ILE A C 1
ATOM 551 O O . ILE A 1 73 ? 4.201 -7.386 -3.714 1.00 98.00 73 ILE A O 1
ATOM 555 N N . ALA A 1 74 ? 6.414 -7.684 -3.908 1.00 98.00 74 ALA A N 1
ATOM 556 C CA . ALA A 1 74 ? 6.585 -8.209 -2.553 1.00 98.00 74 ALA A CA 1
ATOM 557 C C . ALA A 1 74 ? 6.093 -7.205 -1.494 1.00 98.00 74 ALA A C 1
ATOM 559 O O . ALA A 1 74 ? 5.359 -7.566 -0.572 1.00 98.00 74 ALA A O 1
ATOM 560 N N . THR A 1 75 ? 6.430 -5.927 -1.674 1.00 97.38 75 THR A N 1
ATOM 561 C CA . THR A 1 75 ? 5.989 -4.828 -0.805 1.00 97.38 75 THR A CA 1
ATOM 562 C C . THR A 1 75 ? 4.472 -4.657 -0.851 1.00 97.38 75 THR A C 1
ATOM 564 O O . THR A 1 75 ? 3.834 -4.497 0.190 1.00 97.38 75 THR A O 1
ATOM 567 N N . SER A 1 76 ? 3.878 -4.761 -2.043 1.00 98.06 76 SER A N 1
ATOM 568 C CA . SER A 1 76 ? 2.430 -4.712 -2.243 1.00 98.06 76 SER A CA 1
ATOM 569 C C . SER A 1 76 ? 1.722 -5.826 -1.463 1.00 98.06 76 SER A C 1
ATOM 571 O O . SER A 1 76 ? 0.786 -5.555 -0.710 1.00 98.06 76 SER A O 1
ATOM 573 N N . ILE A 1 77 ? 2.228 -7.062 -1.539 1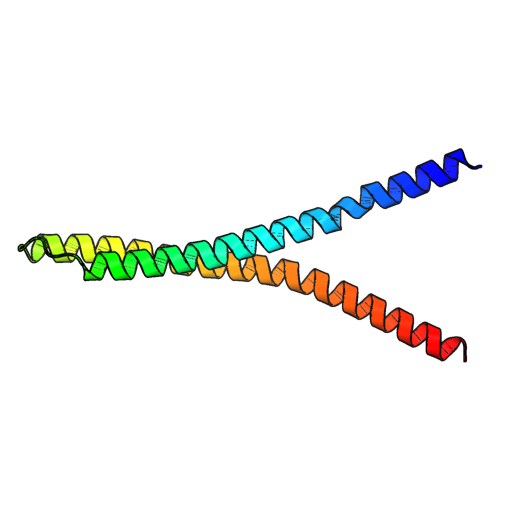.00 98.12 77 ILE A N 1
ATOM 574 C CA . ILE A 1 77 ? 1.695 -8.212 -0.792 1.00 98.12 77 ILE A CA 1
ATOM 575 C C . ILE A 1 77 ? 1.742 -7.953 0.719 1.00 98.12 77 ILE A C 1
ATOM 577 O O . ILE A 1 77 ? 0.735 -8.138 1.405 1.00 98.12 77 ILE A O 1
ATOM 581 N N . VAL A 1 78 ? 2.877 -7.479 1.243 1.00 97.69 78 VAL A N 1
ATOM 582 C CA . VAL A 1 78 ? 3.020 -7.147 2.672 1.00 97.69 78 VAL A CA 1
ATOM 583 C C . VAL A 1 78 ? 2.019 -6.064 3.091 1.00 97.69 78 VAL A C 1
ATOM 585 O O . VAL A 1 78 ? 1.336 -6.222 4.105 1.00 97.69 78 VAL A O 1
ATOM 588 N N . GLY A 1 79 ? 1.868 -5.002 2.293 1.00 96.12 79 GLY A N 1
ATOM 589 C CA . GLY A 1 79 ? 0.860 -3.962 2.521 1.00 96.12 79 GLY A CA 1
ATOM 590 C C . GLY A 1 79 ? -0.566 -4.518 2.541 1.00 96.12 79 GLY A C 1
ATOM 591 O O . GLY A 1 79 ? -1.350 -4.185 3.430 1.00 96.12 79 GLY A O 1
ATOM 592 N N . GLY A 1 80 ? -0.877 -5.440 1.626 1.00 96.44 80 GLY A N 1
ATOM 593 C CA . GLY A 1 80 ? -2.162 -6.135 1.566 1.00 96.44 80 GLY A CA 1
ATOM 594 C C . GLY A 1 80 ? -2.464 -6.947 2.824 1.00 96.44 80 GLY A C 1
ATOM 595 O O . GLY A 1 80 ? -3.567 -6.852 3.363 1.00 96.44 80 GLY A O 1
ATOM 596 N N . PHE A 1 81 ? -1.480 -7.684 3.347 1.00 96.69 81 PHE A N 1
ATOM 597 C CA . PHE A 1 81 ? -1.628 -8.414 4.610 1.00 96.69 81 PHE A CA 1
ATOM 598 C C . PHE A 1 81 ? -1.875 -7.481 5.798 1.00 96.69 81 PHE A C 1
ATOM 600 O O . PHE A 1 81 ? -2.754 -7.760 6.616 1.00 96.69 81 PHE A O 1
ATOM 607 N N . ILE A 1 82 ? -1.138 -6.368 5.886 1.00 94.56 82 ILE A N 1
ATOM 608 C CA . ILE A 1 82 ? -1.338 -5.354 6.930 1.00 94.56 82 ILE A CA 1
ATOM 609 C C . ILE A 1 82 ? -2.761 -4.794 6.833 1.00 94.56 82 ILE A C 1
ATOM 611 O O . ILE A 1 82 ? -3.508 -4.848 7.809 1.00 94.56 82 ILE A O 1
ATOM 615 N N . TYR A 1 83 ? -3.168 -4.331 5.649 1.00 93.94 83 TYR A N 1
ATOM 616 C CA . TYR A 1 83 ? -4.506 -3.793 5.416 1.00 93.94 83 TYR A CA 1
ATOM 617 C C . TYR A 1 83 ? -5.599 -4.785 5.834 1.00 93.94 83 TYR A C 1
ATOM 619 O O . TYR A 1 83 ? -6.471 -4.450 6.638 1.00 93.94 83 TYR A O 1
ATOM 627 N N . LEU A 1 84 ? -5.515 -6.031 5.359 1.00 93.81 84 LEU A N 1
ATOM 628 C CA . LEU A 1 84 ? -6.502 -7.067 5.65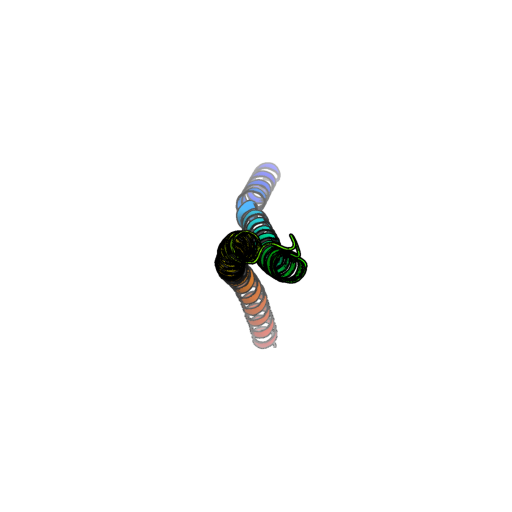2 1.00 93.81 84 LEU A CA 1
ATOM 629 C C . LEU A 1 84 ? -6.589 -7.359 7.157 1.00 93.81 84 LEU A C 1
ATOM 631 O O . LEU A 1 84 ? -7.685 -7.452 7.716 1.00 93.81 84 LEU A O 1
ATOM 635 N N . ARG A 1 85 ? -5.436 -7.458 7.831 1.00 91.81 85 ARG A N 1
ATOM 636 C CA . ARG A 1 85 ? -5.346 -7.765 9.264 1.00 91.81 85 ARG A CA 1
ATOM 637 C C . ARG A 1 85 ? -6.062 -6.734 10.135 1.00 91.81 85 ARG A C 1
ATOM 639 O O . ARG A 1 85 ? -6.698 -7.130 11.120 1.00 91.81 85 ARG A O 1
ATOM 646 N N . PHE A 1 86 ? -5.945 -5.449 9.802 1.00 89.25 86 PHE A N 1
ATOM 647 C CA . PHE A 1 86 ? -6.577 -4.356 10.550 1.00 89.25 86 PHE A CA 1
ATOM 648 C C . PHE A 1 86 ? -8.025 -4.099 10.101 1.00 89.25 86 PHE A C 1
ATOM 650 O O . PHE A 1 86 ? -8.888 -3.849 10.945 1.00 89.25 86 PHE A O 1
ATOM 657 N N . SER A 1 87 ? -8.333 -4.274 8.811 1.00 87.38 87 SER A N 1
ATOM 658 C CA . SER A 1 87 ? -9.689 -4.107 8.269 1.00 87.38 87 SER A CA 1
ATOM 659 C C . SER A 1 87 ? -10.680 -5.141 8.833 1.00 87.38 87 SER A C 1
ATOM 661 O O . SER A 1 87 ? -11.778 -4.786 9.274 1.00 87.38 87 SER A O 1
ATOM 663 N N . ILE A 1 88 ? -10.269 -6.414 8.939 1.00 90.56 88 ILE A N 1
ATOM 664 C CA . ILE A 1 88 ? -11.110 -7.493 9.493 1.00 90.56 88 ILE A CA 1
ATOM 665 C C . ILE A 1 88 ? -11.518 -7.210 10.941 1.00 90.56 88 ILE A C 1
ATOM 667 O O . ILE A 1 88 ? -12.680 -7.401 11.306 1.00 90.56 88 ILE A O 1
ATOM 671 N N . GLY A 1 89 ? -10.586 -6.738 11.774 1.00 85.88 89 GLY A N 1
ATOM 672 C CA . GLY A 1 89 ? -10.873 -6.450 13.181 1.00 85.88 89 GLY A CA 1
ATOM 673 C C . GLY A 1 89 ? -11.982 -5.410 13.337 1.00 85.88 89 GLY A C 1
ATOM 674 O O . GLY A 1 89 ? -12.879 -5.562 14.168 1.00 85.88 89 GLY A O 1
ATOM 675 N N . ARG A 1 90 ? -11.973 -4.387 12.480 1.00 82.44 90 ARG A N 1
ATOM 676 C CA . ARG A 1 90 ? -13.009 -3.357 12.445 1.00 82.44 90 ARG A CA 1
ATOM 677 C C . ARG A 1 90 ? -14.352 -3.915 11.976 1.00 82.44 90 ARG A C 1
ATOM 679 O O . ARG A 1 90 ? -15.364 -3.651 12.623 1.00 82.44 90 ARG A O 1
ATOM 686 N N . TYR A 1 91 ? -14.363 -4.712 10.908 1.00 87.25 91 TYR A N 1
ATOM 687 C CA . TYR A 1 91 ? -15.584 -5.340 10.400 1.00 87.25 91 TYR A CA 1
ATOM 688 C C . TYR A 1 91 ? -16.258 -6.234 11.453 1.00 87.25 91 TYR A C 1
ATOM 690 O O . TYR A 1 91 ? -17.449 -6.080 11.719 1.00 87.25 91 TYR A O 1
ATOM 698 N N . LEU A 1 92 ? -15.490 -7.104 12.119 1.00 89.69 92 LEU A N 1
ATOM 699 C CA . LEU A 1 92 ? -16.010 -8.004 13.154 1.00 89.69 92 LEU A CA 1
ATOM 700 C C . LEU A 1 92 ? -16.606 -7.244 14.346 1.00 89.69 92 LEU A C 1
ATOM 702 O O . LEU A 1 92 ? -17.649 -7.642 14.860 1.00 89.69 92 LEU A O 1
ATOM 706 N N . ARG A 1 93 ? -15.996 -6.124 14.764 1.00 86.31 93 ARG A N 1
ATOM 707 C CA . ARG A 1 93 ? -16.552 -5.270 15.830 1.00 86.31 93 ARG A CA 1
ATOM 708 C C . ARG A 1 93 ? -17.923 -4.711 15.446 1.00 86.31 93 ARG A C 1
ATOM 710 O O . ARG A 1 93 ? -18.860 -4.812 16.234 1.00 86.31 93 ARG A O 1
ATOM 717 N N . PHE A 1 94 ? -18.058 -4.158 14.238 1.00 88.38 94 PHE A N 1
ATOM 718 C CA . PHE A 1 94 ? -19.352 -3.669 13.746 1.00 88.38 94 PHE A CA 1
ATOM 719 C C . PHE A 1 94 ? -20.388 -4.789 13.652 1.00 88.38 94 PHE A C 1
ATOM 721 O O . PHE A 1 94 ? -21.544 -4.597 14.029 1.00 88.38 94 PHE A O 1
ATOM 728 N N . TRP A 1 95 ? -19.968 -5.964 13.190 1.00 91.75 95 TRP A N 1
ATOM 729 C CA . TRP A 1 95 ? -20.837 -7.126 13.079 1.00 91.75 95 TRP A CA 1
ATOM 730 C C . TRP A 1 95 ? -21.351 -7.602 14.448 1.00 91.75 95 TRP A C 1
ATOM 732 O O . TRP A 1 95 ? -22.550 -7.815 14.612 1.00 91.75 95 TRP A O 1
ATOM 742 N N . LEU A 1 96 ? -20.484 -7.681 15.462 1.00 93.00 96 LEU A N 1
ATOM 743 C CA . LEU A 1 96 ? -20.872 -8.051 16.828 1.00 93.00 96 LEU A CA 1
ATOM 744 C C . LEU A 1 96 ? -21.807 -7.023 17.476 1.00 93.00 96 LEU A C 1
ATOM 746 O O . LEU A 1 96 ? -22.787 -7.404 18.113 1.00 93.00 96 LEU A O 1
ATOM 750 N N . LEU A 1 97 ? -21.545 -5.724 17.292 1.00 92.00 97 LEU A N 1
ATOM 751 C CA . LEU A 1 97 ? -22.429 -4.663 17.792 1.00 92.00 97 LEU A CA 1
ATOM 752 C C . LEU A 1 97 ? -23.837 -4.784 17.210 1.00 92.00 97 LEU A C 1
ATOM 754 O O . LEU A 1 97 ? -24.826 -4.641 17.930 1.00 92.00 97 LEU A O 1
ATOM 758 N N . ARG A 1 98 ? -23.924 -5.094 15.914 1.00 91.62 98 ARG A N 1
ATOM 759 C CA . ARG A 1 98 ? -25.195 -5.357 15.246 1.00 91.62 98 ARG A CA 1
ATOM 760 C C . ARG A 1 98 ? -25.902 -6.575 15.848 1.00 91.62 98 ARG A C 1
ATOM 762 O O . ARG A 1 98 ? -27.077 -6.461 16.180 1.00 91.62 98 ARG A O 1
ATOM 769 N N . GLN A 1 99 ? -25.197 -7.691 16.039 1.00 92.69 99 GLN A N 1
ATOM 770 C CA . GLN A 1 99 ? -25.764 -8.911 16.633 1.00 92.69 99 GLN A CA 1
ATOM 771 C C . GLN A 1 99 ? -26.321 -8.674 18.045 1.00 92.69 99 GLN A C 1
ATOM 773 O O . GLN A 1 99 ? -27.431 -9.094 18.362 1.00 92.69 99 GLN A O 1
ATOM 778 N N . ILE A 1 100 ? -25.592 -7.940 18.892 1.00 92.19 100 ILE A N 1
ATOM 779 C CA . ILE A 1 100 ? -26.054 -7.590 20.246 1.00 92.19 100 ILE A CA 1
ATOM 780 C C . ILE A 1 100 ? -27.320 -6.725 20.184 1.00 92.19 100 ILE A C 1
ATOM 782 O O . ILE A 1 100 ? -28.267 -6.950 20.938 1.00 92.19 100 ILE A O 1
ATOM 786 N N . HIS A 1 101 ? -27.353 -5.741 19.282 1.00 92.25 101 HIS A N 1
ATOM 787 C CA . HIS A 1 101 ? -28.518 -4.878 19.107 1.00 92.25 101 HIS A CA 1
ATOM 788 C C . HIS A 1 101 ? -29.752 -5.661 18.633 1.00 92.25 101 HIS A C 1
ATOM 790 O O . HIS A 1 101 ? -30.845 -5.475 19.172 1.00 92.25 101 HIS A O 1
ATOM 796 N N . GLU A 1 102 ? -29.577 -6.556 17.660 1.00 93.00 102 GLU A N 1
ATOM 797 C CA . GLU A 1 102 ? -30.640 -7.425 17.150 1.00 93.00 102 GLU A CA 1
ATOM 798 C C . GLU A 1 102 ? -31.176 -8.358 18.251 1.00 93.00 102 GLU A C 1
ATOM 800 O O . GLU A 1 102 ? -32.389 -8.413 18.454 1.00 93.00 102 GLU A O 1
ATOM 805 N N . ASN A 1 103 ? -30.302 -8.988 19.044 1.00 88.19 103 ASN A N 1
ATOM 806 C CA . ASN A 1 103 ? -30.709 -9.854 20.159 1.00 88.19 103 ASN A CA 1
ATOM 807 C C . ASN A 1 103 ? -31.466 -9.100 21.265 1.00 88.19 103 ASN A C 1
ATOM 809 O O . ASN A 1 103 ? -32.494 -9.577 21.746 1.00 88.19 103 ASN A O 1
ATOM 813 N N . ASN A 1 104 ? -31.011 -7.903 21.646 1.00 85.94 104 ASN A N 1
ATOM 814 C CA . ASN A 1 104 ? -31.698 -7.087 22.655 1.00 85.94 104 ASN A CA 1
ATOM 815 C C . ASN A 1 104 ? -33.095 -6.648 22.197 1.00 85.94 104 ASN A C 1
ATOM 817 O O . ASN A 1 104 ? -34.019 -6.572 23.006 1.00 85.94 104 ASN A O 1
ATOM 821 N N . LYS A 1 105 ? -33.269 -6.381 20.898 1.00 84.88 105 LYS A N 1
ATOM 822 C CA . LYS A 1 105 ? -34.571 -6.036 20.317 1.00 84.88 105 LYS A CA 1
ATOM 823 C C . LYS A 1 105 ? -35.553 -7.211 20.346 1.00 84.88 105 LYS A C 1
ATOM 825 O O . LYS A 1 105 ? -36.752 -6.981 20.459 1.00 84.88 105 LYS A O 1
ATOM 830 N N . ILE A 1 106 ? -35.054 -8.442 20.227 1.00 78.88 106 ILE A N 1
ATOM 831 C CA . ILE A 1 106 ? -35.863 -9.666 20.304 1.00 78.88 106 ILE A CA 1
ATOM 832 C C . ILE A 1 106 ? -36.251 -9.970 21.758 1.00 78.88 106 ILE A C 1
ATOM 834 O O . ILE A 1 106 ? -37.389 -10.339 21.999 1.00 78.88 106 ILE A O 1
ATOM 838 N N . SER A 1 107 ? -35.335 -9.776 22.714 1.00 75.38 107 SER A N 1
ATOM 839 C CA . SER A 1 107 ? -35.569 -10.034 24.147 1.00 75.38 107 SER A CA 1
ATOM 840 C C . SER A 1 107 ? -36.572 -9.066 24.798 1.00 75.38 107 SER A C 1
ATOM 842 O O . SER A 1 107 ? -37.318 -9.448 25.690 1.00 75.38 107 SER A O 1
ATOM 844 N N . ASN A 1 108 ? -36.610 -7.805 24.351 1.00 67.44 108 ASN A N 1
ATOM 845 C CA . ASN A 1 108 ? -37.556 -6.785 24.835 1.00 67.44 108 ASN A CA 1
ATOM 846 C C . ASN A 1 108 ? -38.933 -6.834 24.139 1.00 67.44 108 ASN A C 1
ATOM 848 O O . ASN A 1 108 ? -39.658 -5.835 24.137 1.00 67.44 108 ASN A O 1
ATOM 852 N N . LYS A 1 109 ? -39.277 -7.955 23.503 1.00 52.97 109 LYS A N 1
ATOM 853 C CA . LYS A 1 109 ? -40.531 -8.167 22.778 1.00 52.97 109 LYS A CA 1
ATOM 854 C C . LYS A 1 109 ? -41.278 -9.356 23.362 1.00 52.97 109 LYS A C 1
ATOM 856 O O . LYS A 1 109 ? -42.521 -9.259 23.414 1.00 52.97 109 LYS A O 1
#

Secondary structure (DSSP, 8-state):
-HHHHHHHHHHHHHHTHHHHHHHHHHHHHHHHHHHHHHHHHHHHHHHHH---S-HHHHHHHHHHHHHHHHHHHHHHHHHHHHHHHHHHHHHHHHHHHHHHHHHHHHHT-

pLDDT: mean 87.56, std 11.32, range [52.97, 98.12]

Foldseek 3Di:
DVVVVVVVVVVVVVVCVVLVVLVVLLVQLVCQLVQLQVQLVVLVVVLVPDDPVDPVVNVVSNVVSVVRNVRSNVSNVSSVVSNVVSVVVVVVVVVVVVVVVVVVVVVVD

Radius of gyration: 24.66 Å; chains: 1; bounding box: 65×25×71 Å

Sequence (109 aa):
MESEFEIAVQEIKSKTGSNERDRIYEIIGLIVLFGGAICALVAYFVAGSQNSGNAAIDNLEHNEHAILALFGIATSIVGGFIYLRFSIGRYLRFWLLRQIHENNKISNK